Protein AF-A0A7Y8HAV2-F1 (afdb_monomer)

pLDDT: mean 81.5, std 18.31, range [34.84, 97.31]

Solvent-accessible surface area (backbone atoms only — not comparable to full-atom values): 7624 Å² total; per-residue (Å²): 108,69,66,61,56,51,45,64,56,64,70,53,62,80,60,70,80,78,56,82,73,86,67,92,59,54,77,65,51,49,54,50,53,52,52,51,51,52,52,52,51,56,51,51,52,54,51,51,53,50,50,52,46,50,52,52,46,52,49,27,54,75,73,69,51,56,52,42,13,77,84,81,66,46,76,37,56,66,74,52,43,73,78,40,73,74,59,56,52,34,73,68,59,45,53,50,53,54,50,50,54,52,51,52,52,51,51,51,53,52,32,44,73,68,66,74,53,71,80,73,84,71,90,77,79,87,129

Radius of gyration: 21.46 Å; Cα contacts (8 Å, |Δi|>4): 53; chains: 1; bounding box: 52×49×52 Å

Sequence (127 aa):
MREKLLAGISENPIPEVLVAQSDIGDIIDQAGDERERELSLLLSVRDKEKLNAINEALEKLKDGTYGICEECGERIGTGRLKVMPLAKYDVSCQAKLEKEMRLQKRAEEELTLRGLASSSALEEEEG

Structure (mmCIF, N/CA/C/O backbone):
data_AF-A0A7Y8HAV2-F1
#
_entry.id   AF-A0A7Y8HAV2-F1
#
loop_
_atom_site.group_PDB
_atom_site.id
_atom_site.type_symbol
_atom_site.label_atom_id
_atom_site.label_alt_id
_atom_site.label_comp_id
_atom_site.label_asym_id
_atom_site.label_entity_id
_atom_site.label_seq_id
_atom_site.pdbx_PDB_ins_code
_atom_site.Cartn_x
_atom_site.Cartn_y
_atom_site.Cartn_z
_atom_site.occupancy
_atom_site.B_iso_or_equiv
_atom_site.auth_seq_id
_atom_site.auth_comp_id
_atom_site.auth_asym_id
_atom_site.auth_atom_id
_atom_site.pdbx_PDB_model_num
ATOM 1 N N . MET A 1 1 ? -4.503 -19.444 2.383 1.00 54.16 1 MET A N 1
ATOM 2 C CA . MET A 1 1 ? -4.537 -18.055 1.858 1.00 54.16 1 MET A CA 1
ATOM 3 C C . MET A 1 1 ? -3.125 -17.542 1.595 1.00 54.16 1 MET A C 1
ATOM 5 O O . MET A 1 1 ? -2.837 -17.242 0.449 1.00 54.16 1 MET A O 1
ATOM 9 N N . ARG A 1 2 ? -2.228 -17.572 2.597 1.00 60.38 2 ARG A N 1
ATOM 10 C CA . ARG A 1 2 ? -0.779 -17.319 2.448 1.00 60.38 2 ARG A CA 1
ATOM 11 C C . ARG A 1 2 ? -0.135 -18.112 1.307 1.00 60.38 2 ARG A C 1
ATOM 13 O O . ARG A 1 2 ? 0.486 -17.513 0.450 1.00 60.38 2 ARG A O 1
ATOM 20 N N . GLU A 1 3 ? -0.354 -19.425 1.248 1.00 61.47 3 GLU A N 1
ATOM 21 C CA . GLU A 1 3 ? 0.223 -20.264 0.183 1.00 61.47 3 GLU A CA 1
ATOM 22 C C . GLU A 1 3 ? -0.260 -19.886 -1.220 1.00 61.47 3 GLU A C 1
ATOM 24 O O . GLU A 1 3 ? 0.540 -19.870 -2.140 1.00 61.47 3 GLU A O 1
ATOM 29 N N . LYS A 1 4 ? -1.532 -19.494 -1.385 1.00 60.28 4 LYS A N 1
ATOM 30 C CA . LYS A 1 4 ? -2.060 -19.039 -2.684 1.00 60.28 4 LYS A CA 1
ATOM 31 C C . LYS A 1 4 ? -1.481 -17.689 -3.121 1.00 60.28 4 LYS A C 1
ATOM 33 O O . LYS A 1 4 ? -1.303 -17.468 -4.308 1.00 60.28 4 LYS A O 1
ATOM 38 N N . LEU A 1 5 ? -1.200 -16.793 -2.173 1.00 59.34 5 LEU A N 1
ATOM 39 C CA . LEU A 1 5 ? -0.580 -15.494 -2.457 1.00 59.34 5 LEU A CA 1
ATOM 40 C C . LEU A 1 5 ? 0.926 -15.631 -2.718 1.00 59.34 5 LEU A C 1
ATOM 42 O O . LEU A 1 5 ? 1.443 -14.981 -3.615 1.00 59.34 5 LEU A O 1
ATOM 46 N N . LEU A 1 6 ? 1.613 -16.503 -1.972 1.00 59.25 6 LEU A N 1
ATOM 47 C CA . LEU A 1 6 ? 3.018 -16.839 -2.213 1.00 59.25 6 LEU A CA 1
ATOM 48 C C . LEU A 1 6 ? 3.201 -17.577 -3.544 1.00 59.25 6 LEU A C 1
ATOM 50 O O . LEU A 1 6 ? 4.156 -17.287 -4.254 1.00 59.25 6 LEU A O 1
ATOM 54 N N . ALA A 1 7 ? 2.273 -18.469 -3.905 1.00 59.00 7 ALA A N 1
ATOM 55 C CA . ALA A 1 7 ? 2.265 -19.131 -5.206 1.00 59.00 7 ALA A CA 1
ATOM 56 C C . ALA A 1 7 ? 2.170 -18.108 -6.344 1.00 59.00 7 ALA A C 1
ATOM 58 O O . ALA A 1 7 ? 3.029 -18.117 -7.209 1.00 59.00 7 ALA A O 1
ATOM 59 N N . GLY A 1 8 ? 1.248 -17.140 -6.278 1.00 58.38 8 GLY A N 1
ATOM 60 C CA . GLY A 1 8 ? 1.128 -16.102 -7.314 1.00 58.38 8 GLY A CA 1
ATOM 61 C C . GLY A 1 8 ? 2.338 -15.165 -7.457 1.00 58.38 8 GLY A C 1
ATOM 62 O O . GLY A 1 8 ? 2.466 -14.501 -8.476 1.00 58.38 8 GLY A O 1
ATOM 63 N N . ILE A 1 9 ? 3.225 -15.099 -6.459 1.00 57.38 9 ILE A N 1
ATOM 64 C CA . ILE A 1 9 ? 4.462 -14.294 -6.502 1.00 57.38 9 ILE A CA 1
ATOM 65 C C . ILE A 1 9 ? 5.657 -15.152 -6.929 1.00 57.38 9 ILE A C 1
ATOM 67 O O . ILE A 1 9 ? 6.552 -14.665 -7.606 1.00 57.38 9 ILE A O 1
ATOM 71 N N . SER A 1 10 ? 5.655 -16.439 -6.573 1.00 51.72 10 SER A N 1
ATOM 72 C CA . SER A 1 10 ? 6.621 -17.430 -7.060 1.00 51.72 10 SER A CA 1
ATOM 73 C C . SER A 1 10 ? 6.373 -17.834 -8.519 1.00 51.72 10 SER A C 1
ATOM 75 O O . SER A 1 10 ? 7.304 -18.281 -9.180 1.00 51.72 10 SER A O 1
ATOM 77 N N . GLU A 1 11 ? 5.132 -17.725 -8.998 1.00 53.03 11 GLU A N 1
ATOM 78 C CA . GLU A 1 11 ? 4.715 -18.001 -10.381 1.00 53.03 11 GLU A CA 1
ATOM 79 C C . GLU A 1 11 ? 5.003 -16.839 -11.335 1.00 53.03 11 GLU A C 1
ATOM 81 O O . GLU A 1 11 ? 4.892 -17.027 -12.542 1.00 53.03 11 GLU A O 1
ATOM 86 N N . ASN A 1 12 ? 5.404 -15.670 -10.821 1.00 55.31 12 ASN A N 1
ATOM 87 C CA . ASN A 1 12 ? 6.078 -14.652 -11.616 1.00 55.31 12 ASN A CA 1
ATOM 88 C C . ASN A 1 12 ? 7.568 -15.011 -11.597 1.00 55.31 12 ASN A C 1
ATOM 90 O O . ASN A 1 12 ? 8.263 -14.628 -10.648 1.00 55.31 12 ASN A O 1
ATOM 94 N N . PRO A 1 13 ? 8.069 -15.804 -12.566 1.00 56.81 13 PRO A N 1
ATOM 95 C CA . PRO A 1 13 ? 9.492 -16.060 -12.648 1.00 56.81 13 PRO A CA 1
ATOM 96 C C . PRO A 1 13 ? 10.225 -14.722 -12.684 1.00 56.81 13 PRO A C 1
ATOM 98 O O . PRO A 1 13 ? 9.706 -13.716 -13.176 1.00 56.81 13 PRO A O 1
ATOM 101 N N . ILE A 1 14 ? 11.451 -14.733 -12.163 1.00 57.50 14 ILE A N 1
ATOM 102 C CA . ILE A 1 14 ? 12.442 -13.705 -12.472 1.00 57.50 14 ILE A CA 1
ATOM 103 C C . ILE A 1 14 ? 12.317 -13.451 -13.984 1.00 57.50 14 ILE A C 1
ATOM 105 O O . ILE A 1 14 ? 12.399 -14.432 -14.729 1.00 57.50 14 ILE A O 1
ATOM 109 N N . PRO A 1 15 ? 12.028 -12.214 -14.429 1.00 52.12 15 PRO A N 1
ATOM 110 C CA . PRO A 1 15 ? 11.819 -11.929 -15.843 1.00 52.12 15 PRO A CA 1
ATOM 111 C C . PRO A 1 15 ? 12.983 -12.531 -16.624 1.00 52.12 15 PRO A C 1
ATOM 113 O O . PRO A 1 15 ? 14.144 -12.323 -16.265 1.00 52.12 15 PRO A O 1
ATOM 116 N N . GLU A 1 16 ? 12.663 -13.299 -17.664 1.00 52.62 16 GLU A N 1
ATOM 117 C CA . GLU A 1 16 ? 13.622 -13.998 -18.532 1.00 52.62 16 GLU A CA 1
ATOM 118 C C . GLU A 1 16 ? 14.731 -13.053 -19.039 1.00 52.62 16 GLU A C 1
ATOM 120 O O . GLU A 1 16 ? 15.862 -13.465 -19.257 1.00 52.62 16 GLU A O 1
ATOM 125 N N . VAL A 1 17 ? 14.444 -11.750 -19.051 1.00 51.88 17 VAL A N 1
ATOM 126 C CA . VAL A 1 17 ? 15.327 -10.621 -19.367 1.00 51.88 17 VAL A CA 1
ATOM 127 C C . VAL A 1 17 ? 16.549 -10.455 -18.436 1.00 51.88 17 VAL A C 1
ATOM 129 O O . VAL A 1 17 ? 17.518 -9.796 -18.809 1.00 51.88 17 VAL A O 1
ATOM 132 N N . LEU A 1 18 ? 16.549 -11.035 -17.226 1.00 51.47 18 LEU A N 1
ATOM 133 C CA . LEU A 1 18 ? 17.745 -11.095 -16.362 1.00 51.47 18 LEU A CA 1
ATOM 134 C C . LEU A 1 18 ? 18.722 -12.206 -16.783 1.00 51.47 18 LEU A C 1
ATOM 136 O O . LEU A 1 18 ? 19.872 -12.218 -16.338 1.00 51.47 18 LEU A O 1
ATOM 140 N N . VAL A 1 19 ? 18.290 -13.121 -17.654 1.00 55.88 19 VAL A N 1
ATOM 141 C CA . VAL A 1 19 ? 19.170 -14.041 -18.368 1.00 55.88 19 VAL A CA 1
ATOM 142 C C . VAL A 1 19 ? 19.662 -13.285 -19.595 1.00 55.88 19 VAL A C 1
ATOM 144 O O . VAL A 1 19 ? 18.911 -13.053 -20.533 1.00 55.88 19 VAL A O 1
ATOM 147 N N . ALA A 1 20 ? 20.917 -12.840 -19.565 1.00 56.22 20 ALA A N 1
ATOM 148 C CA . ALA A 1 20 ? 21.535 -12.139 -20.682 1.00 56.22 20 ALA A CA 1
ATOM 149 C C . ALA A 1 20 ? 21.539 -13.027 -21.939 1.00 56.22 20 ALA A C 1
ATOM 151 O O . ALA A 1 20 ? 22.460 -13.815 -22.152 1.00 56.22 20 ALA A O 1
ATOM 152 N N . GLN A 1 21 ? 20.513 -12.896 -22.776 1.00 55.81 21 GLN A N 1
ATOM 153 C CA . GLN A 1 21 ? 20.592 -13.263 -24.178 1.00 55.81 21 GLN A CA 1
ATOM 154 C C . GLN A 1 21 ? 21.091 -12.033 -24.917 1.00 55.81 21 GLN A C 1
ATOM 156 O O . GLN A 1 21 ? 20.383 -11.059 -25.147 1.00 55.81 21 GLN A O 1
ATOM 161 N N . SER A 1 22 ? 22.391 -12.054 -25.187 1.00 59.41 22 SER A N 1
ATOM 162 C CA . SER A 1 22 ? 23.064 -11.124 -26.075 1.00 59.41 22 SER A CA 1
ATOM 163 C C . SER A 1 22 ? 22.669 -11.431 -27.519 1.00 59.41 22 SER A C 1
ATOM 165 O O . SER A 1 22 ? 23.486 -11.949 -28.283 1.00 59.41 22 SER A O 1
ATOM 167 N N . ASP A 1 23 ? 21.424 -11.142 -27.882 1.00 62.62 23 ASP A N 1
ATOM 168 C CA . ASP A 1 23 ? 21.076 -10.966 -29.282 1.00 62.62 23 ASP A CA 1
ATOM 169 C C . ASP A 1 23 ? 21.543 -9.561 -29.664 1.00 62.62 23 ASP A C 1
ATOM 171 O O . ASP A 1 23 ? 21.244 -8.574 -28.990 1.00 62.62 23 ASP A O 1
ATOM 175 N N . ILE A 1 24 ? 22.380 -9.463 -30.698 1.00 67.00 24 ILE A N 1
ATOM 176 C CA . ILE A 1 24 ? 22.824 -8.173 -31.234 1.00 67.00 24 ILE A CA 1
ATOM 177 C C . ILE A 1 24 ? 21.629 -7.602 -32.013 1.00 67.00 24 ILE A C 1
ATOM 179 O O . ILE A 1 24 ? 21.576 -7.699 -33.237 1.00 67.00 24 ILE A O 1
ATOM 183 N N . GLY A 1 25 ? 20.633 -7.109 -31.275 1.00 75.12 25 GLY A N 1
ATOM 184 C CA . GLY A 1 25 ? 19.463 -6.406 -31.793 1.00 75.12 25 GLY A CA 1
ATOM 185 C C . GLY A 1 25 ?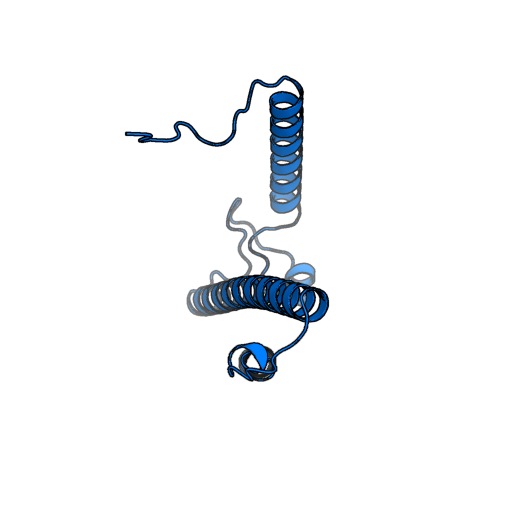 19.819 -4.989 -32.235 1.00 75.12 25 GLY A C 1
ATOM 186 O O . GLY A 1 25 ? 20.852 -4.435 -31.830 1.00 75.12 25 GLY A O 1
ATOM 187 N N . ASP A 1 26 ? 18.983 -4.408 -33.093 1.00 89.69 26 ASP A N 1
ATOM 188 C CA . ASP A 1 26 ? 19.165 -3.031 -33.538 1.00 89.69 26 ASP A CA 1
ATOM 189 C C . ASP A 1 26 ? 18.785 -2.017 -32.437 1.00 89.69 26 ASP A C 1
ATOM 191 O O . ASP A 1 26 ? 18.411 -2.370 -31.318 1.00 89.69 26 ASP A O 1
ATOM 195 N N . ILE A 1 27 ? 18.923 -0.720 -32.722 1.00 87.88 27 ILE A N 1
ATOM 196 C CA . ILE A 1 27 ? 18.609 0.336 -31.744 1.00 87.88 27 ILE A CA 1
ATOM 197 C C . ILE A 1 27 ? 17.137 0.335 -31.298 1.00 87.88 27 ILE A C 1
ATOM 199 O O . ILE A 1 27 ? 16.832 0.845 -30.221 1.00 87.88 27 ILE A O 1
ATOM 203 N N . ILE A 1 28 ? 16.226 -0.195 -32.118 1.00 88.94 28 ILE A N 1
ATOM 204 C CA . ILE A 1 28 ? 14.800 -0.274 -31.801 1.00 88.94 28 ILE A CA 1
ATOM 205 C C . ILE A 1 28 ? 14.557 -1.456 -30.868 1.00 88.94 28 ILE A C 1
ATOM 207 O O . ILE A 1 28 ? 13.851 -1.292 -29.873 1.00 88.94 28 ILE A O 1
ATOM 211 N N . ASP A 1 29 ? 15.194 -2.594 -31.140 1.00 87.44 29 ASP A N 1
ATOM 212 C CA . ASP A 1 29 ? 15.156 -3.769 -30.269 1.00 87.44 29 ASP A CA 1
ATOM 213 C C . ASP A 1 29 ? 15.711 -3.428 -28.877 1.00 87.44 29 ASP A C 1
ATOM 215 O O . ASP A 1 29 ? 15.051 -3.656 -27.866 1.00 87.44 29 ASP A O 1
ATOM 219 N N . GLN A 1 30 ? 16.868 -2.758 -28.817 1.00 86.94 30 GLN A N 1
ATOM 220 C CA . GLN A 1 30 ? 17.484 -2.336 -27.552 1.00 86.94 30 GLN A CA 1
ATOM 221 C C . GLN A 1 30 ? 16.591 -1.384 -26.745 1.00 86.94 30 GLN A C 1
ATOM 223 O O . GLN A 1 30 ? 16.488 -1.519 -25.525 1.00 86.94 30 GLN A O 1
ATOM 228 N N . ALA A 1 31 ? 15.924 -0.437 -27.413 1.00 88.75 31 ALA A N 1
ATOM 229 C CA . ALA A 1 31 ? 14.981 0.466 -26.756 1.00 88.75 31 ALA A CA 1
ATOM 230 C C . ALA A 1 31 ? 13.736 -0.277 -26.232 1.00 88.75 31 ALA A C 1
ATOM 232 O O . ALA A 1 31 ? 13.190 0.079 -25.184 1.00 88.75 31 ALA A O 1
ATOM 233 N N . GLY A 1 32 ? 13.281 -1.310 -26.950 1.00 89.44 32 GLY A N 1
ATOM 234 C CA . GLY A 1 32 ? 12.208 -2.201 -26.509 1.00 89.44 32 GLY A CA 1
ATOM 235 C C . GLY A 1 32 ? 12.591 -2.980 -25.251 1.00 89.44 32 GLY A C 1
ATOM 236 O O . GLY A 1 32 ? 11.866 -2.925 -24.254 1.00 89.44 32 GLY A O 1
ATOM 237 N N . ASP A 1 33 ? 13.762 -3.615 -25.273 1.00 87.81 33 ASP A N 1
ATOM 238 C CA . ASP A 1 33 ? 14.303 -4.393 -24.156 1.00 87.81 33 ASP A CA 1
ATOM 239 C C . ASP A 1 33 ? 14.497 -3.540 -22.901 1.00 87.81 33 ASP A C 1
ATOM 241 O O . ASP A 1 33 ? 14.159 -3.958 -21.792 1.00 87.81 33 ASP A O 1
ATOM 245 N N . GLU A 1 34 ? 15.040 -2.329 -23.046 1.00 87.62 34 GLU A N 1
ATOM 246 C CA . GLU A 1 34 ? 15.251 -1.419 -21.9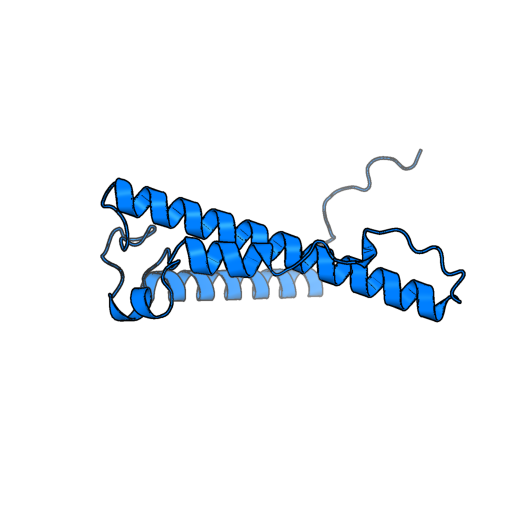19 1.00 87.62 34 GLU A CA 1
ATOM 247 C C . GLU A 1 34 ? 13.926 -1.034 -21.251 1.00 87.62 34 GLU A C 1
ATOM 249 O O . GLU A 1 34 ? 13.800 -1.104 -20.025 1.00 87.62 34 GLU A O 1
ATOM 254 N N . ARG A 1 35 ? 12.902 -0.721 -22.051 1.00 90.62 35 ARG A N 1
ATOM 255 C CA . ARG A 1 35 ? 11.558 -0.434 -21.542 1.00 90.62 35 ARG A CA 1
ATOM 256 C C . ARG A 1 35 ? 10.957 -1.633 -20.813 1.00 90.62 35 ARG A C 1
ATOM 258 O O . ARG A 1 35 ? 10.320 -1.467 -19.772 1.00 90.62 35 ARG A O 1
ATOM 265 N N . GLU A 1 36 ? 11.116 -2.837 -21.353 1.00 89.00 36 GLU A N 1
ATOM 266 C CA . GLU A 1 36 ? 10.602 -4.049 -20.714 1.00 89.00 36 GLU A CA 1
ATOM 267 C C . GLU A 1 36 ? 11.311 -4.331 -19.383 1.00 89.00 36 GLU A C 1
ATOM 269 O O . GLU A 1 36 ? 10.652 -4.636 -18.381 1.00 89.00 36 GLU A O 1
ATOM 274 N N . ARG A 1 37 ? 12.632 -4.119 -19.322 1.00 88.00 37 ARG A N 1
ATOM 275 C CA . ARG A 1 37 ? 13.401 -4.179 -18.068 1.00 88.00 37 ARG A CA 1
ATOM 276 C C . ARG A 1 37 ? 12.877 -3.182 -17.044 1.00 88.00 37 ARG A C 1
ATOM 278 O O . ARG A 1 37 ? 12.641 -3.569 -15.900 1.00 88.00 37 ARG A O 1
ATOM 285 N N . GLU A 1 38 ? 12.664 -1.929 -17.439 1.00 90.62 38 GLU A N 1
ATOM 286 C CA . GLU A 1 38 ? 12.143 -0.888 -16.549 1.00 90.62 38 GLU A CA 1
ATOM 287 C C . GLU A 1 38 ? 10.776 -1.282 -15.970 1.00 90.62 38 GLU A C 1
ATOM 289 O O . GLU A 1 38 ? 10.579 -1.279 -14.751 1.00 90.62 38 GLU A O 1
ATOM 294 N N . LEU A 1 39 ? 9.844 -1.705 -16.828 1.00 92.00 39 LEU A N 1
ATOM 295 C CA . LEU A 1 39 ? 8.522 -2.162 -16.400 1.00 92.00 39 LEU A CA 1
ATOM 296 C C . LEU A 1 39 ? 8.623 -3.339 -15.431 1.00 92.00 39 LEU A C 1
ATOM 298 O O . LEU A 1 39 ? 7.954 -3.351 -14.394 1.00 92.00 39 LEU A O 1
ATOM 302 N N . SER A 1 40 ? 9.484 -4.310 -15.727 1.00 87.12 40 SER A N 1
ATOM 303 C CA . SER A 1 40 ? 9.665 -5.466 -14.862 1.00 87.12 40 SER A CA 1
ATOM 304 C C . SER A 1 40 ? 10.236 -5.096 -13.491 1.00 87.12 40 SER A C 1
ATOM 306 O O . SER A 1 40 ? 9.846 -5.694 -12.481 1.00 87.12 40 SER A O 1
ATOM 308 N N . LEU A 1 41 ? 11.137 -4.115 -13.423 1.00 89.31 41 LEU A N 1
ATOM 309 C CA . LEU A 1 41 ? 11.661 -3.605 -12.157 1.00 89.31 41 LEU A CA 1
ATOM 310 C C . LEU A 1 41 ? 10.553 -2.935 -11.337 1.00 89.31 41 LEU A C 1
ATOM 312 O O . LEU A 1 41 ? 10.399 -3.249 -10.155 1.00 89.31 41 LEU A O 1
ATOM 316 N N . LEU A 1 42 ? 9.729 -2.086 -11.958 1.00 91.88 42 LEU A N 1
ATOM 317 C CA . LEU A 1 42 ? 8.606 -1.418 -11.288 1.00 91.88 42 LEU A CA 1
ATOM 318 C C . LEU A 1 42 ? 7.577 -2.419 -10.742 1.00 91.88 42 LEU A C 1
ATOM 320 O O . LEU A 1 42 ? 7.113 -2.289 -9.605 1.00 91.88 42 LEU A O 1
ATOM 324 N N . LEU A 1 43 ? 7.248 -3.451 -11.522 1.00 91.06 43 LEU A N 1
ATOM 325 C CA . LEU A 1 43 ? 6.363 -4.531 -11.080 1.00 91.06 43 LEU A CA 1
ATOM 326 C C . LEU A 1 43 ? 6.962 -5.300 -9.896 1.00 91.06 43 LEU A C 1
ATOM 328 O O . LEU A 1 43 ? 6.269 -5.546 -8.907 1.00 91.06 43 LEU A O 1
ATOM 332 N N . SER A 1 44 ? 8.264 -5.592 -9.948 1.00 89.38 44 SER A N 1
ATOM 333 C CA . SER A 1 44 ? 8.979 -6.277 -8.865 1.00 89.38 44 SER A CA 1
ATOM 334 C C . SER A 1 44 ? 8.974 -5.472 -7.561 1.00 89.38 44 SER A C 1
ATOM 336 O O . SER A 1 44 ? 8.809 -6.041 -6.481 1.00 89.38 44 SER A O 1
ATOM 338 N N . VAL A 1 45 ? 9.135 -4.145 -7.635 1.00 91.56 45 VAL A N 1
ATOM 339 C CA . VAL A 1 45 ? 9.041 -3.254 -6.464 1.00 91.56 45 VAL A CA 1
ATOM 340 C C . VAL A 1 45 ? 7.639 -3.316 -5.860 1.00 91.56 45 VAL A C 1
ATOM 342 O O . VAL A 1 45 ? 7.495 -3.573 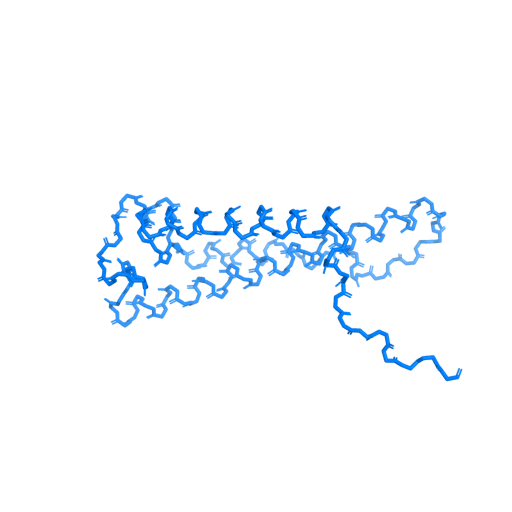-4.663 1.00 91.56 45 VAL A O 1
ATOM 345 N N . ARG A 1 46 ? 6.600 -3.190 -6.692 1.00 91.25 46 ARG A N 1
ATOM 346 C CA . ARG A 1 46 ? 5.203 -3.273 -6.248 1.00 91.25 46 ARG A CA 1
ATOM 347 C C . ARG A 1 46 ? 4.885 -4.614 -5.580 1.00 91.25 46 ARG A C 1
ATOM 349 O O . ARG A 1 46 ? 4.134 -4.662 -4.605 1.00 91.25 46 ARG A O 1
ATOM 356 N N . ASP A 1 47 ? 5.421 -5.716 -6.092 1.00 90.12 47 ASP A N 1
ATOM 357 C CA . ASP A 1 47 ? 5.181 -7.040 -5.516 1.00 90.12 47 ASP A CA 1
ATOM 358 C C . ASP A 1 47 ? 5.885 -7.224 -4.164 1.00 90.12 47 ASP A C 1
ATOM 360 O O . ASP A 1 47 ? 5.294 -7.797 -3.243 1.00 90.12 47 ASP A O 1
ATOM 364 N N . LYS A 1 48 ? 7.080 -6.648 -3.980 1.00 91.38 48 LYS A N 1
ATOM 365 C CA . LYS A 1 48 ? 7.740 -6.587 -2.663 1.00 91.38 48 LYS A CA 1
ATOM 366 C C . LYS A 1 48 ? 6.915 -5.798 -1.645 1.00 91.38 48 LYS A C 1
ATOM 368 O O . LYS A 1 48 ? 6.752 -6.250 -0.513 1.00 91.38 48 LYS A O 1
ATOM 373 N N . GLU A 1 49 ? 6.344 -4.660 -2.034 1.00 92.12 49 GLU A N 1
ATOM 374 C CA . GLU A 1 49 ? 5.467 -3.876 -1.152 1.00 92.12 49 GLU A CA 1
ATOM 375 C C . GLU A 1 49 ? 4.219 -4.665 -0.735 1.00 92.12 49 GLU A C 1
ATOM 377 O O . GLU A 1 49 ? 3.854 -4.680 0.444 1.00 92.12 49 GLU A O 1
ATOM 382 N N . LYS A 1 50 ? 3.593 -5.389 -1.673 1.00 91.00 50 LYS A N 1
ATOM 383 C CA . LYS A 1 50 ? 2.463 -6.278 -1.358 1.00 91.00 50 LYS A CA 1
ATOM 384 C C . LYS A 1 50 ? 2.861 -7.382 -0.380 1.00 91.00 50 LYS A C 1
ATOM 386 O O . LYS A 1 50 ? 2.098 -7.657 0.545 1.00 91.00 50 LYS A O 1
ATOM 391 N N . LEU A 1 51 ? 4.023 -8.017 -0.564 1.00 93.12 51 LEU A N 1
ATOM 392 C CA . LEU A 1 51 ? 4.531 -9.033 0.368 1.00 93.12 51 LEU A CA 1
ATOM 393 C C . LEU A 1 51 ? 4.687 -8.472 1.777 1.00 93.12 51 LEU A C 1
ATOM 395 O O . LEU A 1 51 ? 4.250 -9.104 2.739 1.00 93.12 51 LEU A O 1
ATOM 399 N N . ASN A 1 52 ? 5.263 -7.278 1.892 1.00 93.31 52 ASN A N 1
ATOM 400 C CA . ASN A 1 52 ? 5.431 -6.609 3.176 1.00 93.31 52 ASN A CA 1
ATOM 401 C C . ASN A 1 52 ? 4.074 -6.340 3.838 1.00 93.31 52 ASN A C 1
ATOM 403 O O . ASN A 1 52 ? 3.888 -6.693 5.000 1.00 93.31 52 ASN A O 1
ATOM 407 N N . ALA A 1 53 ? 3.094 -5.834 3.084 1.00 92.56 53 ALA A N 1
ATOM 408 C CA . ALA A 1 53 ? 1.740 -5.616 3.593 1.00 92.56 53 ALA A CA 1
ATOM 409 C C . ALA A 1 53 ? 1.052 -6.921 4.042 1.00 92.56 53 ALA A C 1
ATOM 411 O O . ALA A 1 53 ? 0.325 -6.932 5.035 1.00 92.56 53 ALA A O 1
ATOM 412 N N . ILE A 1 54 ? 1.285 -8.038 3.341 1.00 95.12 54 ILE A N 1
ATOM 413 C CA . ILE A 1 54 ? 0.781 -9.359 3.749 1.00 95.12 54 ILE A CA 1
ATOM 414 C C . ILE A 1 54 ? 1.425 -9.799 5.065 1.00 95.12 54 ILE A C 1
ATOM 416 O O . ILE A 1 54 ? 0.716 -10.261 5.958 1.00 95.12 54 ILE A O 1
ATOM 420 N N . ASN A 1 55 ? 2.746 -9.671 5.193 1.00 94.81 55 ASN A N 1
ATOM 421 C CA . ASN A 1 55 ? 3.462 -10.055 6.410 1.00 94.81 55 ASN A CA 1
ATOM 422 C C . ASN A 1 55 ? 2.988 -9.233 7.614 1.00 94.81 55 ASN A C 1
ATOM 424 O O . ASN A 1 55 ? 2.649 -9.809 8.643 1.00 94.81 55 ASN A O 1
ATOM 428 N N . GLU A 1 56 ? 2.844 -7.921 7.443 1.00 94.38 56 GLU A N 1
ATOM 429 C CA . GLU A 1 56 ? 2.317 -7.014 8.464 1.00 94.38 56 GLU A CA 1
ATOM 430 C C . GLU A 1 56 ? 0.884 -7.392 8.887 1.00 94.38 56 GLU A C 1
ATOM 432 O O . GLU A 1 56 ? 0.559 -7.454 10.073 1.00 94.38 56 GLU A O 1
ATOM 437 N N . ALA A 1 57 ? 0.009 -7.716 7.929 1.00 93.12 57 ALA A N 1
ATOM 438 C CA . ALA A 1 57 ? -1.348 -8.172 8.227 1.00 93.12 57 ALA A CA 1
ATOM 439 C C . ALA A 1 57 ? -1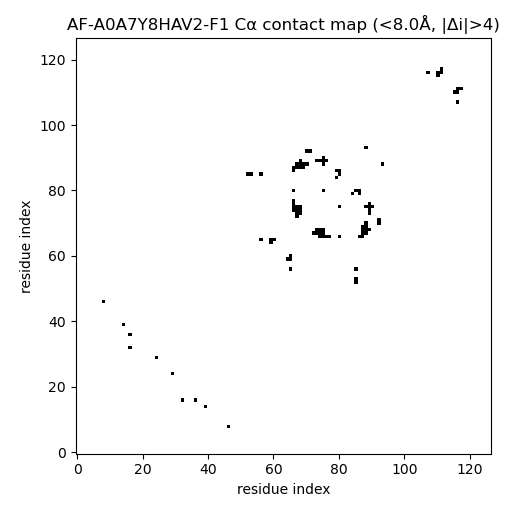.364 -9.506 8.997 1.00 93.12 57 ALA A C 1
ATOM 441 O O . ALA A 1 57 ? -2.203 -9.707 9.879 1.00 93.12 57 ALA A O 1
ATOM 442 N N . LEU A 1 58 ? -0.438 -10.418 8.683 1.00 95.12 58 LEU A N 1
ATOM 443 C CA . LEU A 1 58 ? -0.277 -11.685 9.398 1.00 95.12 58 LEU A CA 1
ATOM 444 C C . LEU A 1 58 ? 0.250 -11.486 10.824 1.00 95.12 5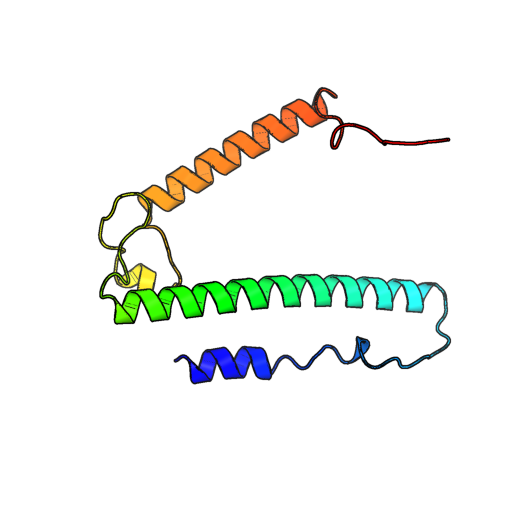8 LEU A C 1
ATOM 446 O O . LEU A 1 58 ? -0.162 -12.224 11.716 1.00 95.12 58 LEU A O 1
ATOM 450 N N . GLU A 1 59 ? 1.130 -10.514 11.052 1.00 95.69 59 GLU A N 1
ATOM 451 C CA . GLU A 1 59 ? 1.588 -10.138 12.394 1.00 95.69 59 GLU A CA 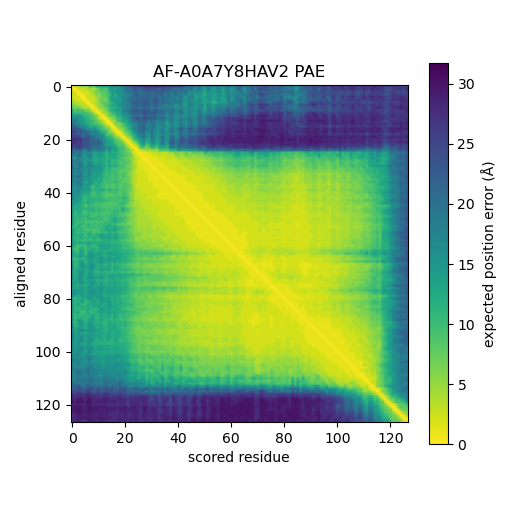1
ATOM 452 C C . GLU A 1 59 ? 0.436 -9.576 13.227 1.00 95.69 59 GLU A C 1
ATOM 454 O O . GLU A 1 59 ? 0.130 -10.113 14.288 1.00 95.69 59 GLU A O 1
ATOM 459 N N . LYS A 1 60 ? -0.333 -8.629 12.681 1.00 94.44 60 LYS A N 1
ATOM 460 C CA . LYS A 1 60 ? -1.536 -8.093 13.341 1.00 94.44 60 LYS A CA 1
ATOM 461 C C . LYS A 1 60 ? -2.581 -9.160 13.664 1.00 94.44 60 LYS A C 1
ATOM 463 O O . LYS A 1 60 ? -3.305 -9.047 14.651 1.00 94.44 60 LYS A O 1
ATOM 468 N N . LEU A 1 61 ? -2.685 -10.206 12.843 1.00 93.94 61 LEU A N 1
ATOM 469 C CA . LEU A 1 61 ? -3.550 -11.353 13.138 1.00 93.94 61 LEU A CA 1
ATOM 470 C C . LEU A 1 61 ? -3.066 -12.136 14.363 1.00 93.94 61 LEU A C 1
ATOM 472 O O . LEU A 1 61 ? -3.901 -12.570 15.154 1.00 93.94 61 LEU A O 1
ATOM 476 N N . LYS A 1 62 ? -1.749 -12.309 14.529 1.00 95.62 62 LYS A N 1
ATOM 477 C CA . LYS A 1 62 ? -1.164 -12.961 15.713 1.00 95.62 62 LYS A CA 1
ATOM 478 C C . LYS A 1 62 ? -1.347 -12.109 16.967 1.00 95.62 62 LYS A C 1
ATOM 480 O O . LYS A 1 62 ? -1.684 -12.653 18.013 1.00 95.62 62 LYS A O 1
ATOM 485 N N . ASP A 1 63 ? -1.197 -10.797 16.829 1.00 95.25 63 ASP A N 1
ATOM 486 C CA . ASP A 1 63 ? -1.322 -9.841 17.933 1.00 95.25 63 ASP A CA 1
ATOM 487 C C . ASP A 1 63 ? -2.786 -9.517 18.282 1.00 95.25 63 ASP A C 1
ATOM 489 O O . ASP A 1 63 ? -3.068 -8.837 19.267 1.00 95.25 63 ASP A O 1
ATOM 493 N N . GLY A 1 64 ? -3.744 -9.997 17.479 1.00 93.62 64 GLY A N 1
ATOM 494 C CA . GLY A 1 64 ? -5.176 -9.759 17.676 1.00 93.62 64 GLY A CA 1
ATOM 495 C C . GLY A 1 64 ? -5.645 -8.347 17.304 1.00 93.62 64 GLY A C 1
ATOM 496 O O . GLY A 1 64 ? -6.781 -7.983 17.605 1.00 93.62 64 GLY A O 1
ATOM 497 N N . THR A 1 65 ? -4.805 -7.558 16.634 1.00 95.31 65 THR A N 1
ATOM 498 C CA . THR A 1 65 ? -5.080 -6.175 16.208 1.00 95.31 65 THR A CA 1
ATOM 499 C C . THR A 1 65 ? -5.526 -6.069 14.746 1.00 95.31 65 THR A C 1
ATOM 501 O O . THR A 1 65 ? -5.793 -4.976 14.244 1.00 95.31 65 THR A O 1
ATOM 504 N N . TYR A 1 66 ? -5.637 -7.195 14.036 1.00 95.81 66 TYR A N 1
ATOM 505 C CA . TYR A 1 66 ? -6.096 -7.214 12.650 1.00 95.81 66 TYR A CA 1
ATOM 506 C C . TYR A 1 66 ? -7.505 -6.630 12.492 1.00 95.81 66 TYR A C 1
ATOM 508 O O . TYR A 1 66 ? -8.438 -6.979 13.218 1.00 95.81 66 TYR A O 1
ATOM 516 N N . GLY A 1 67 ? -7.668 -5.774 11.482 1.00 94.75 67 GLY A N 1
ATOM 517 C CA . GLY A 1 67 ? -8.933 -5.102 11.207 1.00 94.75 67 GLY A CA 1
ATOM 518 C C . GLY A 1 67 ? -9.203 -3.892 12.101 1.00 94.75 67 GLY A C 1
ATOM 519 O O . GLY A 1 67 ? -10.350 -3.461 12.178 1.00 94.75 67 GLY A O 1
ATOM 520 N N . ILE A 1 68 ? -8.183 -3.346 12.763 1.00 97.06 68 ILE A N 1
ATOM 521 C CA . ILE A 1 68 ? -8.236 -2.052 13.452 1.00 97.06 68 ILE A CA 1
ATOM 522 C C . ILE A 1 68 ? -7.593 -0.993 12.549 1.00 97.06 68 ILE A C 1
ATOM 524 O O . ILE A 1 68 ? -6.527 -1.226 11.982 1.00 97.06 68 ILE A O 1
ATOM 528 N N . CYS A 1 69 ? -8.260 0.149 12.391 1.00 96.69 69 CYS A N 1
ATOM 529 C CA . CYS A 1 69 ? -7.768 1.288 11.626 1.00 96.69 69 CYS A CA 1
ATOM 530 C C . CYS A 1 69 ? -6.559 1.916 12.330 1.00 96.69 69 CYS A C 1
ATOM 532 O O . CYS A 1 69 ? -6.637 2.242 13.513 1.00 96.69 69 CYS A O 1
ATOM 534 N N . GLU A 1 70 ? -5.465 2.126 11.600 1.00 95.12 70 GLU A N 1
ATOM 535 C CA . GLU A 1 70 ? -4.225 2.693 12.156 1.00 95.12 70 GLU A CA 1
ATOM 536 C C . GLU A 1 70 ?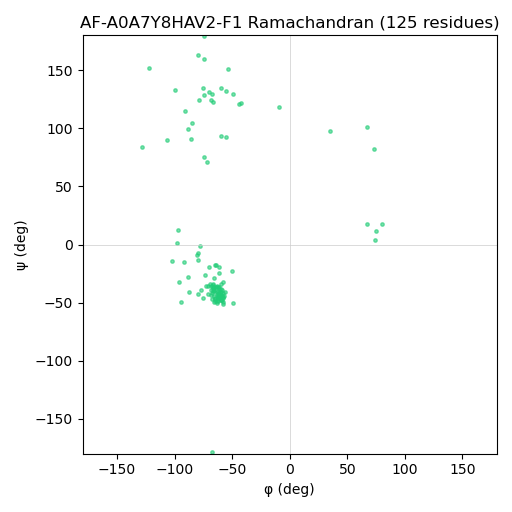 -4.325 4.177 12.530 1.00 95.12 70 GLU A C 1
ATOM 538 O O . GLU A 1 70 ? -3.512 4.664 13.308 1.00 95.12 70 GLU A O 1
ATOM 543 N N . GLU A 1 71 ? -5.309 4.897 11.990 1.00 95.94 71 GLU A N 1
ATOM 544 C CA . GLU A 1 71 ? -5.457 6.338 12.214 1.00 95.94 71 GLU A CA 1
ATOM 545 C C . GLU A 1 71 ? -6.419 6.650 13.368 1.00 95.94 71 GLU A C 1
ATOM 547 O O . GLU A 1 71 ? -6.084 7.412 14.272 1.00 95.94 71 GLU A O 1
ATOM 552 N N . CYS A 1 72 ? -7.613 6.048 13.370 1.00 95.75 72 CYS A N 1
ATOM 553 C CA . CYS A 1 72 ? -8.651 6.322 14.372 1.00 95.75 72 CYS A CA 1
ATOM 554 C C . CYS A 1 72 ? -8.773 5.243 15.463 1.00 95.75 72 CYS A C 1
ATOM 556 O O . CYS A 1 72 ? -9.437 5.472 16.471 1.00 95.75 72 CYS A O 1
ATOM 558 N N . GLY A 1 73 ? -8.174 4.059 15.277 1.00 95.25 73 GLY A N 1
ATOM 559 C CA . GLY A 1 73 ? -8.304 2.928 16.204 1.00 95.25 73 GLY A CA 1
ATOM 560 C C . GLY A 1 73 ? -9.658 2.205 16.156 1.00 95.25 73 GLY A C 1
ATOM 561 O O . GLY A 1 73 ? -9.895 1.286 16.941 1.00 95.25 73 GLY A O 1
ATOM 562 N N . GLU A 1 74 ? -10.562 2.586 15.250 1.00 95.31 74 GLU A N 1
ATOM 563 C CA . GLU A 1 74 ? -11.862 1.931 15.086 1.00 95.31 74 GLU A CA 1
ATOM 564 C C . GLU A 1 74 ? -11.759 0.631 14.275 1.00 95.31 74 GLU A C 1
ATOM 566 O O . GLU A 1 74 ? -10.783 0.368 13.572 1.00 95.31 74 GLU A O 1
ATOM 571 N N . ARG A 1 75 ? -12.792 -0.218 14.350 1.00 95.94 75 ARG A N 1
ATOM 572 C CA . ARG A 1 75 ? -12.832 -1.465 13.576 1.00 95.94 75 ARG A CA 1
ATOM 573 C C . ARG A 1 75 ? -13.132 -1.194 12.103 1.00 95.94 75 ARG A C 1
ATOM 575 O O . ARG A 1 75 ? -14.155 -0.608 11.757 1.00 95.94 75 ARG A O 1
ATOM 582 N N . ILE A 1 76 ? -12.305 -1.748 11.228 1.00 96.31 76 ILE A N 1
ATOM 583 C CA . ILE A 1 76 ? -12.519 -1.762 9.784 1.00 96.31 76 ILE A CA 1
ATOM 584 C C . ILE A 1 76 ? -13.685 -2.707 9.465 1.00 96.31 76 ILE A C 1
ATOM 586 O O . ILE A 1 76 ? -13.739 -3.852 9.921 1.00 96.31 76 ILE A O 1
ATOM 590 N N . GLY A 1 77 ? -14.628 -2.232 8.648 1.00 94.12 77 GLY A N 1
ATOM 591 C CA . GLY A 1 77 ? -15.801 -3.009 8.253 1.00 94.12 77 GLY A CA 1
ATOM 592 C C . GLY A 1 77 ? -15.428 -4.359 7.628 1.00 94.12 77 GLY A C 1
ATOM 593 O O . GLY A 1 77 ? -14.616 -4.438 6.706 1.00 94.12 77 GLY A O 1
ATOM 594 N N . THR A 1 78 ? -16.072 -5.436 8.079 1.00 93.81 78 THR A N 1
ATOM 595 C CA . THR A 1 78 ? -15.775 -6.806 7.619 1.00 93.81 78 THR A CA 1
ATOM 596 C C . THR A 1 78 ? -15.969 -6.984 6.113 1.00 93.81 78 THR A C 1
ATOM 598 O O . THR A 1 78 ? -15.211 -7.713 5.479 1.00 93.81 78 THR A O 1
ATOM 601 N N . GLY A 1 79 ? -16.943 -6.290 5.513 1.00 94.50 79 GLY A N 1
ATOM 602 C CA . GLY A 1 79 ? -17.137 -6.264 4.060 1.00 94.50 79 GLY A CA 1
ATOM 603 C C . GLY A 1 79 ? -15.920 -5.715 3.309 1.00 94.50 79 GLY A C 1
ATOM 604 O O . GLY A 1 79 ? -15.532 -6.279 2.290 1.00 94.50 79 GLY A O 1
ATOM 605 N N . ARG A 1 80 ? -15.258 -4.686 3.855 1.00 94.25 80 ARG A N 1
ATOM 606 C CA . ARG A 1 80 ? -14.025 -4.119 3.294 1.00 94.25 80 ARG A CA 1
ATOM 607 C C . ARG A 1 80 ? -12.874 -5.110 3.402 1.00 94.25 80 ARG A C 1
ATOM 609 O O . ARG A 1 80 ? -12.229 -5.352 2.396 1.00 94.25 80 ARG A O 1
ATOM 616 N N . LEU A 1 81 ? -12.672 -5.745 4.558 1.00 95.00 81 LEU A N 1
ATOM 617 C CA . LEU A 1 81 ? -11.598 -6.735 4.741 1.00 95.00 81 LEU A CA 1
ATOM 618 C C . LEU A 1 81 ? -11.785 -7.999 3.886 1.00 95.00 81 LEU A C 1
ATOM 620 O O . LEU A 1 81 ? -10.805 -8.615 3.484 1.00 95.00 81 LEU A O 1
ATOM 624 N N . LYS A 1 82 ? -13.026 -8.380 3.556 1.00 93.25 82 LYS A N 1
ATOM 625 C CA . LYS A 1 82 ? -13.293 -9.490 2.624 1.00 93.25 82 LYS A CA 1
ATOM 626 C C . LYS A 1 82 ? -12.834 -9.188 1.196 1.00 93.25 82 LYS A C 1
ATOM 628 O O . LYS A 1 82 ? -12.380 -10.098 0.512 1.00 93.25 82 LYS A O 1
ATOM 633 N N . VAL A 1 83 ? -12.978 -7.939 0.753 1.00 94.75 83 VAL A N 1
ATOM 634 C CA . VAL A 1 83 ? -12.592 -7.500 -0.601 1.00 94.75 83 VAL A CA 1
ATOM 635 C C . VAL A 1 83 ? -11.122 -7.074 -0.644 1.00 94.75 83 VAL A C 1
ATOM 637 O O . VAL A 1 83 ? -10.401 -7.405 -1.578 1.00 94.75 83 VAL A O 1
ATOM 640 N N . MET A 1 84 ? -10.669 -6.371 0.391 1.00 93.25 84 MET A N 1
ATOM 641 C CA . MET A 1 84 ? -9.319 -5.845 0.568 1.00 93.25 84 MET A CA 1
ATOM 642 C C . MET A 1 84 ? -8.757 -6.270 1.935 1.00 93.25 84 MET A C 1
ATOM 644 O O . MET A 1 84 ? -8.792 -5.491 2.891 1.00 93.25 84 MET A O 1
ATOM 648 N N . PRO A 1 85 ? -8.190 -7.484 2.043 1.00 92.81 85 PRO A N 1
ATOM 649 C CA . PRO A 1 85 ? -7.653 -8.002 3.304 1.00 92.81 85 PRO A CA 1
ATOM 650 C C . PRO A 1 85 ? -6.452 -7.224 3.854 1.00 92.81 85 PRO A C 1
ATOM 652 O O . PRO A 1 85 ? -6.119 -7.372 5.026 1.00 92.81 85 PRO A O 1
ATOM 655 N N . LEU A 1 86 ? -5.798 -6.416 3.017 1.00 93.88 86 LEU A N 1
ATOM 656 C CA . LEU A 1 86 ? -4.619 -5.615 3.363 1.00 93.88 86 LEU A CA 1
ATOM 657 C C . LEU A 1 86 ? -4.975 -4.156 3.709 1.00 93.88 86 LEU A C 1
ATOM 659 O O . LEU A 1 86 ? -4.098 -3.298 3.734 1.00 93.88 86 LEU A O 1
ATOM 663 N N . ALA A 1 87 ? -6.259 -3.843 3.917 1.00 94.44 87 ALA A N 1
ATOM 664 C CA . ALA A 1 87 ? -6.689 -2.491 4.258 1.00 94.44 87 ALA A CA 1
ATOM 665 C C . ALA A 1 87 ? -6.166 -2.072 5.645 1.00 94.44 87 ALA A C 1
ATOM 667 O O . ALA A 1 87 ? -6.480 -2.719 6.642 1.00 94.44 87 ALA A O 1
ATOM 668 N N . LYS A 1 88 ? -5.416 -0.963 5.689 1.00 94.75 88 LYS A N 1
ATOM 669 C CA . LYS A 1 88 ? -4.873 -0.348 6.917 1.00 94.75 88 LYS A CA 1
ATOM 670 C C . LYS A 1 88 ? -5.824 0.651 7.578 1.00 94.75 88 LYS A C 1
ATOM 672 O O . LYS A 1 88 ? -5.804 0.833 8.791 1.00 94.75 88 LYS A O 1
ATOM 677 N N . TYR A 1 89 ? -6.684 1.264 6.765 1.00 96.38 89 TYR A N 1
ATOM 678 C CA . TYR A 1 89 ? -7.613 2.307 7.185 1.00 96.38 89 TYR A CA 1
ATOM 679 C C . TYR A 1 89 ? -9.062 1.922 6.892 1.00 96.38 89 TYR A C 1
ATOM 681 O O . TYR A 1 89 ? -9.365 1.183 5.936 1.00 96.38 89 TYR A O 1
ATOM 689 N N . ASP A 1 90 ? -9.968 2.463 7.703 1.00 96.19 90 ASP A N 1
ATOM 690 C CA . ASP A 1 90 ? -11.398 2.463 7.421 1.00 96.19 90 ASP A CA 1
ATOM 691 C C . ASP A 1 90 ? -11.729 3.361 6.207 1.00 96.19 90 ASP A C 1
ATOM 693 O O . ASP A 1 90 ? -10.853 3.906 5.535 1.00 96.19 90 ASP A O 1
ATOM 697 N N . VAL A 1 91 ? -13.012 3.470 5.860 1.00 95.62 91 VAL A N 1
ATOM 698 C CA . VAL A 1 91 ? -13.434 4.240 4.679 1.00 95.62 91 VAL A CA 1
ATOM 699 C C . VAL A 1 91 ? -13.299 5.750 4.903 1.00 95.62 91 VAL A C 1
ATOM 701 O O . VAL A 1 91 ? -12.979 6.474 3.962 1.00 95.62 91 VAL A O 1
ATOM 704 N N . SER A 1 92 ? -13.548 6.238 6.119 1.00 96.50 92 SER A N 1
ATOM 705 C CA . SER A 1 92 ? -13.562 7.671 6.425 1.00 96.50 92 SER A CA 1
ATOM 706 C C . SER A 1 92 ? -12.144 8.240 6.499 1.00 96.50 92 SER A C 1
ATOM 708 O O . SER A 1 92 ? -11.888 9.270 5.878 1.00 96.50 92 SER A O 1
ATOM 710 N N . CYS A 1 93 ? -11.224 7.565 7.188 1.00 97.31 93 CYS A N 1
ATOM 711 C CA . CYS A 1 93 ? -9.799 7.888 7.235 1.00 97.31 93 CYS A CA 1
ATOM 712 C C . CYS A 1 93 ? -9.164 7.780 5.848 1.00 97.31 93 CYS A C 1
ATOM 714 O O . CYS A 1 93 ? -8.543 8.735 5.387 1.00 97.31 93 CYS A O 1
ATOM 716 N N . GLN A 1 94 ? -9.440 6.699 5.106 1.00 96.50 94 GLN A N 1
ATOM 717 C CA . GLN A 1 94 ? -8.947 6.565 3.731 1.00 96.50 94 GLN A CA 1
ATOM 718 C C . GLN A 1 94 ? -9.392 7.740 2.841 1.00 96.50 94 GLN A C 1
ATOM 720 O O . GLN A 1 94 ? -8.583 8.303 2.108 1.00 96.50 94 GLN A O 1
ATOM 725 N N . ALA A 1 95 ? -10.663 8.147 2.922 1.00 96.69 95 ALA A N 1
ATOM 726 C CA . ALA A 1 95 ? -11.184 9.256 2.123 1.00 96.69 95 ALA A CA 1
ATOM 727 C C . ALA A 1 95 ? -10.564 10.613 2.502 1.00 96.69 95 ALA A C 1
ATOM 729 O O . ALA A 1 95 ? -10.375 11.469 1.633 1.00 96.69 95 ALA A O 1
ATOM 730 N N . LYS A 1 96 ? -10.248 10.828 3.787 1.00 97.00 96 LYS A N 1
ATOM 731 C CA . LYS A 1 96 ? -9.536 12.030 4.246 1.00 97.00 96 LYS A CA 1
ATOM 732 C C . LYS A 1 96 ? -8.119 12.068 3.686 1.00 97.00 96 LYS A C 1
ATOM 734 O O . LYS A 1 96 ? -7.767 13.062 3.055 1.00 97.00 96 LYS A O 1
ATOM 739 N N . LEU A 1 97 ? -7.374 10.972 3.822 1.00 96.25 97 LEU A N 1
ATOM 740 C CA . LEU A 1 97 ? -6.008 10.856 3.318 1.00 96.25 97 LEU A CA 1
ATOM 741 C C . LEU A 1 97 ? -5.948 11.104 1.803 1.00 96.25 97 LEU A C 1
ATOM 743 O O . LEU A 1 97 ? -5.138 11.892 1.324 1.00 96.25 97 LEU A O 1
ATOM 747 N N . GLU A 1 98 ? -6.857 10.502 1.031 1.00 96.25 98 GLU A N 1
ATOM 748 C CA . GLU A 1 98 ? -6.945 10.718 -0.422 1.00 96.25 98 GLU A CA 1
ATOM 749 C C . GLU A 1 98 ? -7.251 12.175 -0.788 1.00 96.25 98 GLU A C 1
ATOM 751 O O . GLU A 1 98 ? -6.703 12.711 -1.758 1.00 96.25 98 GLU A O 1
ATOM 756 N N . LYS A 1 99 ? -8.111 12.844 -0.012 1.00 96.69 99 LYS A N 1
ATOM 757 C CA . LYS A 1 99 ? -8.411 14.265 -0.205 1.00 96.69 99 LYS A CA 1
ATOM 758 C C . LYS A 1 99 ? -7.184 15.132 0.075 1.00 96.69 99 LYS A C 1
ATOM 760 O O . LYS A 1 99 ? -6.920 16.046 -0.704 1.00 96.69 99 LYS A O 1
ATOM 765 N N . GLU A 1 100 ? -6.458 14.858 1.153 1.00 96.06 100 GLU A N 1
ATOM 766 C CA . GLU A 1 100 ? -5.234 15.577 1.520 1.00 96.06 100 GLU A CA 1
ATOM 767 C C . GLU A 1 100 ? -4.146 15.396 0.463 1.00 96.06 100 GLU A C 1
ATOM 769 O O . GLU A 1 100 ? -3.650 16.394 -0.062 1.00 96.06 100 GLU A O 1
ATOM 774 N N . MET A 1 101 ? -3.881 14.156 0.040 1.00 94.88 101 MET A N 1
ATOM 775 C CA . MET A 1 101 ? -2.946 13.855 -1.051 1.00 94.88 101 MET A CA 1
ATOM 776 C C . MET A 1 101 ? -3.323 14.587 -2.344 1.00 94.88 101 MET A C 1
ATOM 778 O O . MET A 1 101 ? -2.466 15.133 -3.037 1.00 94.88 101 MET A O 1
ATOM 782 N N . ARG A 1 102 ? -4.619 14.663 -2.677 1.00 95.00 102 ARG A N 1
ATOM 783 C CA . ARG A 1 102 ? -5.083 15.390 -3.868 1.00 95.00 102 ARG A CA 1
ATOM 784 C C . ARG A 1 102 ? -4.855 16.898 -3.765 1.00 95.00 102 ARG A C 1
ATOM 786 O O . ARG A 1 102 ? -4.588 17.535 -4.782 1.00 95.00 102 ARG A O 1
ATOM 793 N N . LEU A 1 103 ? -5.016 17.483 -2.579 1.00 95.00 103 LEU A N 1
ATOM 794 C CA . LEU A 1 103 ? -4.753 18.905 -2.354 1.00 95.00 103 LEU A CA 1
ATOM 795 C C . LEU A 1 103 ? -3.254 19.206 -2.404 1.00 95.00 103 LEU A C 1
ATOM 797 O O . LEU A 1 103 ? -2.875 20.176 -3.052 1.00 95.00 103 LEU A O 1
ATOM 801 N N . GLN A 1 104 ? -2.427 18.354 -1.794 1.00 93.56 104 GLN A N 1
ATOM 802 C CA . GLN A 1 104 ? -0.967 18.445 -1.869 1.00 93.56 104 GLN A CA 1
ATOM 803 C C . GLN A 1 104 ? -0.496 18.389 -3.318 1.00 93.56 104 GLN A C 1
ATOM 805 O O . GLN A 1 104 ? 0.153 19.320 -3.781 1.00 93.56 104 GLN A O 1
ATOM 810 N N . LYS A 1 105 ? -0.946 17.382 -4.073 1.00 92.94 105 LYS A N 1
ATOM 811 C CA . LYS A 1 105 ? -0.601 17.242 -5.488 1.00 92.94 105 LYS A CA 1
ATOM 812 C C . LYS A 1 105 ? -1.001 18.468 -6.313 1.00 92.94 105 LYS A C 1
ATOM 814 O O . LYS A 1 105 ? -0.224 18.929 -7.135 1.00 92.94 105 LYS A O 1
ATOM 819 N N . ARG A 1 106 ? -2.186 19.043 -6.072 1.00 91.19 106 ARG A N 1
ATOM 820 C CA . ARG A 1 106 ? -2.609 20.290 -6.740 1.00 91.19 106 ARG A CA 1
ATOM 821 C C . ARG A 1 106 ? -1.714 21.476 -6.395 1.00 91.19 106 ARG A C 1
ATOM 823 O O . ARG A 1 106 ? -1.434 22.284 -7.270 1.00 91.19 106 ARG A O 1
ATOM 830 N N . ALA A 1 107 ? -1.304 21.596 -5.137 1.00 91.25 107 ALA A N 1
ATOM 831 C CA . ALA A 1 107 ? -0.404 22.660 -4.709 1.00 91.25 107 ALA A CA 1
ATOM 832 C C . ALA A 1 107 ? 0.992 22.491 -5.332 1.00 91.25 107 ALA A C 1
ATOM 834 O O . ALA A 1 107 ? 1.569 23.463 -5.808 1.00 91.25 107 ALA A O 1
ATOM 835 N N . GLU A 1 108 ? 1.509 21.262 -5.393 1.00 89.56 108 GLU A N 1
ATOM 836 C CA . GLU A 1 108 ? 2.769 20.929 -6.072 1.00 89.56 108 GLU A CA 1
ATOM 837 C C . GLU A 1 108 ? 2.699 21.214 -7.578 1.00 89.56 108 GLU A C 1
ATOM 839 O O . GLU A 1 108 ? 3.597 21.841 -8.141 1.00 89.56 108 GLU A O 1
ATOM 844 N N . GLU A 1 109 ? 1.606 20.823 -8.234 1.00 91.44 109 GLU A N 1
ATOM 845 C CA . GLU A 1 109 ? 1.337 21.142 -9.640 1.00 91.44 109 GLU A CA 1
ATOM 846 C C . GLU A 1 109 ? 1.279 22.663 -9.866 1.00 91.44 109 GLU A C 1
ATOM 848 O O . GLU A 1 109 ? 1.839 23.173 -10.829 1.00 91.44 109 GLU A O 1
ATOM 853 N N . GLU A 1 110 ? 0.664 23.426 -8.960 1.00 89.50 110 GLU A N 1
ATOM 854 C CA . GLU A 1 110 ? 0.628 24.891 -9.042 1.00 89.50 110 GLU A CA 1
ATOM 855 C C . GLU A 1 110 ? 2.021 25.521 -8.857 1.00 89.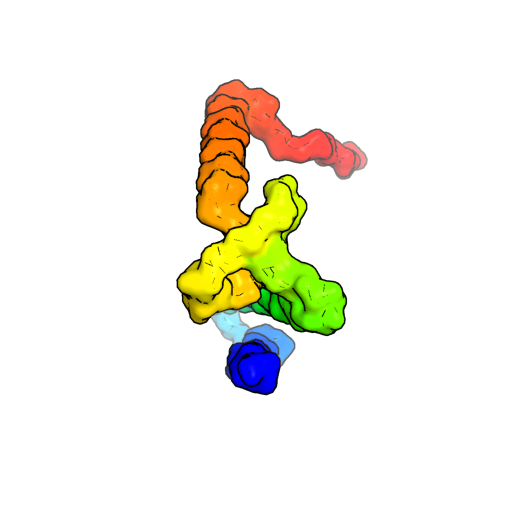50 110 GLU A C 1
ATOM 857 O O . GLU A 1 110 ? 2.373 26.474 -9.558 1.00 89.50 110 GLU A O 1
ATOM 862 N N . LEU A 1 111 ? 2.832 24.988 -7.939 1.00 86.50 111 LEU A N 1
ATOM 863 C CA . LEU A 1 111 ? 4.200 25.443 -7.668 1.00 86.50 111 LEU A CA 1
ATOM 864 C C . LEU A 1 111 ? 5.154 25.151 -8.830 1.00 86.50 111 LEU A C 1
ATOM 866 O O . LEU A 1 111 ? 5.946 26.018 -9.205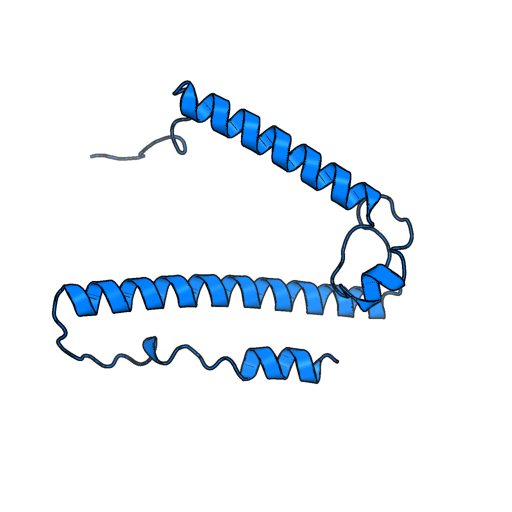 1.00 86.50 111 LEU A O 1
ATOM 870 N N . THR A 1 112 ? 5.058 23.955 -9.413 1.00 86.94 112 THR A N 1
ATOM 871 C CA . THR A 1 112 ? 5.817 23.573 -10.613 1.00 86.94 112 THR A CA 1
ATOM 872 C C . THR A 1 112 ? 5.427 24.451 -11.799 1.00 86.94 112 THR A C 1
ATOM 874 O O . THR A 1 112 ? 6.307 24.984 -12.472 1.00 86.94 112 THR A O 1
ATOM 877 N N . LEU A 1 113 ? 4.130 24.724 -11.996 1.00 85.81 113 LEU A N 1
ATOM 878 C CA . LEU A 1 113 ? 3.658 25.619 -13.060 1.00 85.81 113 LEU A CA 1
ATOM 879 C C . LEU A 1 113 ? 4.154 27.063 -12.892 1.00 85.81 113 LEU A C 1
ATOM 881 O O . LEU A 1 113 ? 4.434 27.747 -13.873 1.00 85.81 113 LEU A O 1
ATOM 885 N N . ARG A 1 114 ? 4.254 27.539 -11.645 1.00 84.06 114 ARG A N 1
ATOM 886 C CA . ARG A 1 114 ? 4.781 28.872 -11.312 1.00 84.06 114 ARG A CA 1
ATOM 887 C C . ARG A 1 114 ? 6.310 28.960 -11.356 1.00 84.06 114 ARG A C 1
ATOM 889 O O . ARG A 1 114 ? 6.840 30.036 -11.097 1.00 84.06 114 ARG A O 1
ATOM 896 N N . GLY A 1 115 ? 7.011 27.865 -11.659 1.00 78.75 115 GLY A N 1
ATOM 897 C CA . GLY A 1 115 ? 8.476 27.817 -11.682 1.00 78.75 115 GLY A CA 1
ATOM 898 C C . GLY A 1 115 ? 9.124 27.977 -10.302 1.00 78.75 115 GLY A C 1
ATOM 899 O O . GLY A 1 115 ? 10.299 28.312 -10.216 1.00 78.75 115 GLY A O 1
ATOM 900 N N . LEU A 1 116 ? 8.360 27.772 -9.223 1.00 71.31 116 LEU A N 1
ATOM 901 C CA . LEU A 1 116 ? 8.832 27.906 -7.838 1.00 71.31 116 LEU A CA 1
ATOM 902 C C . LEU A 1 116 ? 9.350 26.581 -7.263 1.00 71.31 116 LEU A C 1
ATOM 904 O O . LEU A 1 116 ? 10.031 26.588 -6.242 1.00 71.31 116 LEU A O 1
ATOM 908 N N . ALA A 1 117 ? 9.034 25.458 -7.911 1.00 58.09 117 ALA A N 1
ATOM 909 C CA . ALA A 1 117 ? 9.583 24.146 -7.596 1.00 58.09 117 ALA A CA 1
ATOM 910 C C . ALA A 1 117 ? 10.597 23.747 -8.678 1.00 58.09 117 ALA A C 1
ATOM 912 O O . ALA A 1 117 ? 10.231 23.144 -9.685 1.00 58.09 117 ALA A O 1
ATOM 913 N N . SER A 1 118 ? 11.870 24.102 -8.484 1.00 50.25 118 SER A N 1
ATOM 914 C CA . SER A 1 118 ? 12.965 23.395 -9.147 1.00 50.25 118 SER A CA 1
ATOM 915 C C . SER A 1 118 ? 13.162 22.054 -8.442 1.00 50.25 118 SER A C 1
ATOM 917 O O . SER A 1 118 ? 13.136 21.974 -7.211 1.00 50.25 118 SER A O 1
ATOM 919 N N . SER A 1 119 ? 13.308 20.994 -9.235 1.00 51.72 119 SER A N 1
ATOM 920 C CA . SER A 1 119 ? 13.713 19.664 -8.787 1.00 51.72 119 SER A CA 1
ATOM 921 C C . SER A 1 119 ? 14.874 19.785 -7.808 1.00 51.72 119 SER A C 1
ATOM 923 O O . SER A 1 119 ? 15.893 20.358 -8.177 1.00 51.72 119 SER A O 1
ATOM 925 N N . SER A 1 120 ? 14.676 19.287 -6.583 1.00 44.72 120 SER A N 1
ATOM 926 C CA . SER A 1 120 ? 15.727 18.871 -5.645 1.00 44.72 120 SER A CA 1
ATOM 927 C C . SER A 1 120 ? 17.009 19.709 -5.690 1.00 44.72 120 SER A C 1
ATOM 929 O O . SER A 1 120 ? 17.874 19.469 -6.523 1.00 44.72 120 SER A O 1
ATOM 931 N N . ALA A 1 121 ? 17.106 20.668 -4.769 1.00 45.72 121 ALA A N 1
ATOM 932 C CA . ALA A 1 121 ? 18.331 21.338 -4.344 1.00 45.72 121 ALA A CA 1
ATOM 933 C C . ALA A 1 121 ? 19.645 20.718 -4.871 1.00 45.72 121 ALA A C 1
ATOM 935 O O . ALA A 1 121 ? 19.988 19.606 -4.487 1.00 45.72 121 ALA A O 1
ATOM 936 N N . LEU A 1 122 ? 20.380 21.532 -5.639 1.00 43.06 122 LEU A N 1
ATOM 937 C CA . LEU A 1 122 ? 21.826 21.462 -5.854 1.00 43.06 122 LEU A CA 1
ATOM 938 C C . LEU A 1 122 ? 22.311 20.226 -6.629 1.00 43.06 122 LEU A C 1
ATOM 940 O O . LEU A 1 122 ? 22.536 19.154 -6.077 1.00 43.06 122 LEU A O 1
ATOM 944 N N . GLU A 1 123 ? 22.592 20.442 -7.914 1.00 38.78 123 GLU A N 1
ATOM 945 C CA . GLU A 1 123 ? 23.766 19.834 -8.540 1.00 38.78 123 GLU A CA 1
ATOM 946 C C . GLU A 1 123 ? 24.983 20.253 -7.694 1.00 38.78 123 GLU A C 1
ATOM 948 O O . GLU A 1 123 ? 25.515 21.357 -7.821 1.00 38.78 123 GLU A O 1
ATOM 953 N N . GLU A 1 124 ? 25.335 19.418 -6.717 1.00 46.12 124 GLU A N 1
ATOM 954 C CA . GLU A 1 124 ? 26.648 19.443 -6.091 1.00 46.12 124 GLU A CA 1
ATOM 955 C C . GLU A 1 124 ? 27.667 18.973 -7.140 1.00 46.12 124 GLU A C 1
ATOM 957 O O . GLU A 1 124 ? 27.547 17.882 -7.692 1.00 46.12 124 GLU A O 1
ATOM 962 N N . GLU A 1 125 ? 28.662 19.832 -7.371 1.00 42.19 125 GLU A N 1
ATOM 963 C CA . GLU A 1 125 ? 29.938 19.569 -8.050 1.00 42.19 125 GLU A CA 1
ATOM 964 C C . GLU A 1 125 ? 29.912 19.385 -9.583 1.00 42.19 125 GLU A C 1
ATOM 966 O O . GLU A 1 125 ? 30.078 18.286 -10.106 1.00 42.19 125 GLU A O 1
ATOM 971 N N . GLU A 1 126 ? 29.897 20.505 -10.318 1.00 36.50 126 GLU A N 1
ATOM 972 C CA . GLU A 1 126 ? 30.764 20.615 -11.501 1.00 36.50 126 GLU A CA 1
ATOM 973 C C . GLU A 1 126 ? 32.100 21.237 -11.068 1.00 36.50 126 GLU A C 1
ATOM 975 O O . GLU A 1 126 ? 32.151 22.366 -10.567 1.00 36.50 126 GLU A O 1
ATOM 980 N N . GLY A 1 127 ? 33.160 20.433 -11.187 1.00 34.84 127 GLY A N 1
ATOM 981 C CA . GLY A 1 127 ? 34.555 20.816 -10.967 1.00 34.84 127 GLY A CA 1
ATOM 982 C C . GLY A 1 127 ? 35.213 21.490 -12.163 1.00 34.84 127 GLY A C 1
ATOM 983 O O . GLY A 1 127 ? 34.654 21.442 -13.281 1.00 34.84 127 GLY A O 1
#

Nearest PDB structures (foldseek):
  4ijj-assembly1_A  TM=8.357E-01  e=9.977E-06  Pseudomonas aeruginosa UCBPP-PA14
  4ijj-assembly3_C  TM=8.223E-01  e=1.950E-05  Pseudomonas aeruginosa UCBPP-PA14
  1tjl-assembly1_A  TM=8.178E-01  e=1.274E-04  Escherichia coli
  6ptg-assembly3_B  TM=6.807E-01  e=1.274E-04  Chlamydia trachomatis
  6ptg-assembly2_A  TM=5.957E-01  e=3.482E-04  Chlamydia trachomatis

Mean predicted aligned error: 11.51 Å

Secondary structure (DSSP, 8-state):
-HHHHHHHHHSS-S-GGGS-------HHHHHHHHHHHHHHHHHHHHHHHHHHHHHHHHHHHHHT-TTB-TTT-PBPPHHHHHH-TT--S-HHHHHHHHHHHHHHHHHHHHHHHTT---SSS------

Foldseek 3Di:
DVVVLVCVVVVPPPPCLVVDPPDVDDPVVVVVSVVVVVVSVVVVVVSVVVVVLVVVLVVCVVVVNQQAAPPPRHGADPVCCVVPVSDNHHPVVVVVVVVVVVVVVVVVVVCVVVVNDDPDDDPPDDD